Protein AF-A0A945ZQQ1-F1 (afdb_monomer)

Structure (mmCIF, N/CA/C/O backbone):
data_AF-A0A945ZQQ1-F1
#
_entry.id   AF-A0A945ZQQ1-F1
#
loop_
_atom_site.group_PDB
_atom_site.id
_atom_site.type_symbol
_atom_site.label_atom_id
_atom_site.label_alt_id
_atom_site.label_comp_id
_atom_site.label_asym_id
_atom_site.label_entity_id
_atom_site.label_seq_id
_atom_site.pdbx_PDB_ins_code
_atom_site.Cartn_x
_atom_site.Cartn_y
_atom_site.Cartn_z
_atom_site.occupancy
_atom_site.B_iso_or_equiv
_atom_site.auth_seq_id
_atom_site.auth_comp_id
_atom_site.auth_asym_id
_atom_site.auth_atom_id
_atom_site.pdbx_PDB_model_num
ATOM 1 N N . MET A 1 1 ? -19.705 9.529 16.928 1.00 69.12 1 MET A N 1
ATOM 2 C CA . MET A 1 1 ? -18.939 8.270 17.058 1.00 69.12 1 MET A CA 1
ATOM 3 C C . MET A 1 1 ? -18.733 7.704 15.665 1.00 69.12 1 MET A C 1
ATOM 5 O O . MET A 1 1 ? -19.724 7.528 14.967 1.00 69.12 1 MET A O 1
ATOM 9 N N . ILE A 1 2 ? -17.488 7.480 15.237 1.00 73.81 2 ILE A N 1
ATOM 10 C CA . ILE A 1 2 ? -17.211 6.868 13.931 1.00 73.81 2 ILE A CA 1
ATOM 11 C C . ILE A 1 2 ? -17.280 5.348 14.109 1.00 73.81 2 ILE A C 1
ATOM 13 O O . ILE A 1 2 ? -16.567 4.808 14.961 1.00 73.81 2 ILE A O 1
ATOM 17 N N . PRO A 1 3 ? -18.118 4.628 13.347 1.00 85.62 3 PRO A N 1
ATOM 18 C CA . PRO A 1 3 ? -18.161 3.180 13.456 1.00 85.62 3 PRO A CA 1
ATOM 19 C C . PRO A 1 3 ? -16.885 2.540 12.894 1.00 85.62 3 PRO A C 1
ATOM 21 O O . PRO A 1 3 ? -16.401 2.915 11.825 1.00 85.62 3 PRO A O 1
ATOM 24 N N . VAL A 1 4 ? -16.394 1.496 13.562 1.00 89.12 4 VAL A N 1
ATOM 25 C CA . VAL A 1 4 ? -15.182 0.743 13.177 1.00 89.12 4 VAL A CA 1
ATOM 26 C C . VAL A 1 4 ? -15.211 0.285 11.718 1.00 89.12 4 VAL A C 1
ATOM 28 O O . VAL A 1 4 ? -14.192 0.292 11.033 1.00 89.12 4 VAL A O 1
ATOM 31 N N . HIS A 1 5 ? -16.386 -0.084 11.204 1.00 88.69 5 HIS A N 1
ATOM 32 C CA . HIS A 1 5 ? -16.520 -0.552 9.829 1.00 88.69 5 HIS A CA 1
ATOM 33 C C . HIS A 1 5 ? -16.280 0.549 8.780 1.00 88.69 5 HIS A C 1
ATOM 35 O O . HIS A 1 5 ? -15.870 0.216 7.668 1.00 88.69 5 HIS A O 1
ATOM 41 N N . HIS A 1 6 ? -16.490 1.832 9.109 1.00 91.88 6 HIS A N 1
ATOM 42 C CA . HIS A 1 6 ? -16.116 2.946 8.229 1.00 91.88 6 HIS A CA 1
ATOM 43 C C . HIS A 1 6 ? -14.598 3.090 8.152 1.00 91.88 6 HIS A C 1
ATOM 45 O O . HIS A 1 6 ? -14.056 3.190 7.057 1.00 91.88 6 HIS A O 1
ATOM 51 N N . ILE A 1 7 ? -13.910 3.004 9.292 1.00 93.62 7 ILE A N 1
ATOM 52 C CA . ILE A 1 7 ? -12.443 3.049 9.351 1.00 93.62 7 ILE A CA 1
ATOM 53 C C . ILE A 1 7 ? -11.841 1.861 8.607 1.00 93.62 7 ILE A C 1
ATOM 55 O O . ILE A 1 7 ? -10.970 2.030 7.762 1.00 93.62 7 ILE A O 1
ATOM 59 N N . ARG A 1 8 ? -12.391 0.660 8.813 1.00 94.12 8 ARG A N 1
ATOM 60 C CA . ARG A 1 8 ? -12.009 -0.531 8.047 1.00 94.12 8 ARG A CA 1
ATOM 61 C C . ARG A 1 8 ? -12.136 -0.308 6.537 1.00 94.12 8 ARG A C 1
ATOM 63 O O . ARG A 1 8 ? -11.240 -0.684 5.789 1.00 94.12 8 ARG A O 1
ATOM 70 N N . ARG A 1 9 ? -13.248 0.284 6.085 1.00 96.12 9 ARG A N 1
ATOM 71 C CA . ARG A 1 9 ? -13.478 0.603 4.667 1.00 96.12 9 ARG A CA 1
ATOM 72 C C . ARG A 1 9 ? -12.477 1.628 4.135 1.00 96.12 9 ARG A C 1
ATOM 74 O O . ARG A 1 9 ? -11.961 1.415 3.045 1.00 96.12 9 ARG A O 1
ATOM 81 N N . ALA A 1 10 ? -12.189 2.682 4.897 1.00 96.81 10 ALA A N 1
ATOM 82 C CA . ALA A 1 10 ? -11.203 3.694 4.525 1.00 96.81 10 ALA A CA 1
ATOM 83 C C . ALA A 1 10 ? -9.805 3.080 4.358 1.00 96.81 10 ALA A C 1
ATOM 85 O O . ALA A 1 10 ? -9.204 3.218 3.298 1.00 96.81 10 ALA A O 1
ATOM 86 N N . ILE A 1 11 ? -9.353 2.291 5.340 1.00 97.44 11 ILE A N 1
ATOM 87 C CA . ILE A 1 11 ? -8.061 1.595 5.272 1.00 97.44 11 ILE A CA 1
ATOM 88 C C . ILE A 1 11 ? -7.993 0.689 4.035 1.00 97.44 11 ILE A C 1
ATOM 90 O O . ILE A 1 11 ? -7.017 0.732 3.295 1.00 97.44 11 ILE A O 1
ATOM 94 N N . HIS A 1 12 ? -9.039 -0.091 3.745 1.00 98.06 12 HIS A N 1
ATOM 95 C CA . HIS A 1 12 ? -9.067 -0.888 2.515 1.00 98.06 12 HIS A CA 1
ATOM 96 C C . HIS A 1 12 ? -8.962 -0.036 1.244 1.00 98.06 12 HIS A C 1
ATOM 98 O O . HIS A 1 12 ? -8.254 -0.436 0.324 1.00 98.06 12 HIS A O 1
ATOM 104 N N . ALA A 1 13 ? -9.640 1.112 1.184 1.00 98.25 13 ALA A N 1
ATOM 105 C CA . ALA A 1 13 ? -9.603 1.992 0.019 1.00 98.25 13 ALA A CA 1
ATOM 106 C C . ALA A 1 13 ? -8.195 2.555 -0.236 1.00 98.25 13 ALA A C 1
ATOM 108 O O . ALA A 1 13 ? -7.729 2.512 -1.373 1.00 98.25 13 ALA A O 1
ATOM 109 N N . PHE A 1 14 ? -7.486 2.983 0.814 1.00 98.31 14 PHE A N 1
ATOM 110 C CA . PHE A 1 14 ? -6.112 3.484 0.703 1.00 98.31 14 PHE A CA 1
ATOM 111 C C . PHE A 1 14 ? -5.171 2.455 0.058 1.00 98.31 14 PHE A C 1
ATOM 113 O O . PHE A 1 14 ? -4.451 2.746 -0.896 1.00 98.31 14 PHE A O 1
ATOM 120 N N . TYR A 1 15 ? -5.214 1.210 0.535 1.00 98.50 15 TYR A N 1
ATOM 121 C CA . TYR A 1 15 ? -4.352 0.142 0.021 1.00 98.50 15 TYR A CA 1
ATOM 122 C C . TYR A 1 15 ? -4.823 -0.441 -1.321 1.00 98.50 15 TYR A C 1
ATOM 124 O O . TYR A 1 15 ? -4.007 -0.968 -2.086 1.00 98.50 15 TYR A O 1
ATOM 132 N N . ALA A 1 16 ? -6.112 -0.315 -1.649 1.00 98.44 16 ALA A N 1
ATOM 133 C CA . ALA A 1 16 ? -6.621 -0.639 -2.978 1.00 98.44 16 ALA A CA 1
ATOM 134 C C . ALA A 1 16 ? -6.034 0.304 -4.040 1.00 98.44 16 ALA A C 1
ATOM 136 O O . ALA A 1 16 ? -5.622 -0.167 -5.098 1.00 98.44 16 ALA A O 1
ATOM 137 N N . GLU A 1 17 ? -5.904 1.603 -3.742 1.00 98.44 17 GLU A N 1
ATOM 138 C CA . GLU A 1 17 ? -5.270 2.556 -4.661 1.00 98.44 17 GLU A CA 1
ATOM 139 C C . GLU A 1 17 ? -3.797 2.209 -4.921 1.00 98.44 17 GLU A C 1
ATOM 141 O O . GLU A 1 17 ? -3.363 2.188 -6.073 1.00 98.44 17 GLU A O 1
ATOM 146 N N . VAL A 1 18 ? -3.034 1.854 -3.879 1.00 98.62 18 VAL A N 1
ATOM 147 C CA . VAL A 1 18 ? -1.637 1.400 -4.030 1.00 98.62 18 VAL A CA 1
ATOM 148 C C . VAL A 1 18 ? -1.551 0.191 -4.967 1.00 98.62 18 VAL A C 1
ATOM 150 O O . VAL A 1 18 ? -0.674 0.128 -5.834 1.00 98.62 18 VAL A O 1
ATOM 153 N N . THR A 1 19 ? -2.481 -0.755 -4.821 1.00 98.44 19 THR A N 1
ATOM 154 C CA . THR A 1 19 ? -2.535 -1.967 -5.647 1.00 98.44 19 THR A CA 1
ATOM 155 C C . THR A 1 19 ? -2.828 -1.639 -7.108 1.00 98.44 19 THR A C 1
ATOM 157 O O . THR A 1 19 ? -2.102 -2.090 -7.995 1.00 98.44 19 THR A O 1
ATOM 160 N N . GLU A 1 20 ? -3.838 -0.807 -7.358 1.00 98.56 20 GLU A N 1
ATOM 161 C CA . GLU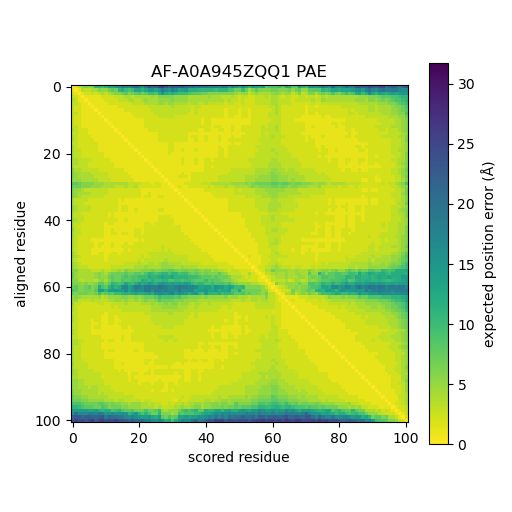 A 1 20 ? -4.228 -0.374 -8.703 1.00 98.56 20 GLU A CA 1
ATOM 162 C C . GLU A 1 20 ? -3.079 0.360 -9.412 1.00 98.56 20 GLU A C 1
ATOM 164 O O . GLU A 1 20 ? -2.707 0.021 -10.536 1.00 98.56 20 GLU A O 1
ATOM 169 N N . ARG A 1 21 ? -2.433 1.319 -8.737 1.00 98.38 21 ARG A N 1
ATOM 170 C CA . ARG A 1 21 ? -1.294 2.067 -9.298 1.00 98.38 21 ARG A CA 1
ATOM 171 C C . ARG A 1 21 ? -0.094 1.172 -9.596 1.00 98.38 21 ARG A C 1
ATOM 173 O O . ARG A 1 21 ? 0.573 1.355 -10.614 1.00 98.38 21 ARG A O 1
ATOM 180 N N . SER A 1 22 ? 0.163 0.187 -8.740 1.00 98.50 22 SER A N 1
ATOM 181 C CA . SER A 1 22 ? 1.220 -0.802 -8.967 1.00 98.50 22 SER A CA 1
ATOM 182 C C . SER A 1 22 ? 0.926 -1.662 -10.195 1.00 98.50 22 SER A C 1
ATOM 184 O O . SER A 1 22 ? 1.805 -1.858 -11.034 1.00 98.50 22 SER A O 1
ATOM 186 N N . LEU A 1 23 ? -0.315 -2.131 -10.348 1.00 98.06 23 LEU A N 1
ATOM 187 C CA . LEU A 1 23 ? -0.730 -2.902 -11.517 1.00 98.06 23 LEU A CA 1
ATOM 188 C C . LEU A 1 23 ? -0.579 -2.084 -12.808 1.00 98.06 23 LEU A C 1
ATOM 190 O O . LEU A 1 23 ? -0.019 -2.577 -13.786 1.00 98.06 23 LEU A O 1
ATOM 194 N N . GLN A 1 24 ? -1.001 -0.818 -12.794 1.00 98.19 24 GLN A N 1
ATOM 195 C CA . GLN A 1 24 ? -0.838 0.095 -13.928 1.00 98.19 24 GLN A CA 1
ATOM 196 C C . GLN A 1 24 ? 0.636 0.277 -14.321 1.00 98.19 24 GLN A C 1
ATOM 198 O O . GLN A 1 24 ? 0.957 0.216 -15.510 1.00 98.19 24 GLN A O 1
ATOM 203 N N . LEU A 1 25 ? 1.540 0.452 -13.346 1.00 98.19 25 LEU A N 1
ATOM 204 C CA . LEU A 1 25 ? 2.985 0.529 -13.593 1.00 98.19 25 LEU A CA 1
ATOM 205 C C . LEU A 1 25 ? 3.502 -0.760 -14.250 1.00 98.19 25 LEU A C 1
ATOM 207 O O . LEU A 1 25 ? 4.164 -0.689 -15.283 1.00 98.19 25 LEU A O 1
ATOM 211 N N . ALA A 1 26 ? 3.159 -1.926 -13.693 1.00 97.94 26 ALA A N 1
ATOM 212 C CA . ALA A 1 26 ? 3.607 -3.226 -14.197 1.00 97.94 26 ALA A CA 1
ATOM 213 C C . ALA A 1 26 ? 3.142 -3.507 -15.634 1.00 97.94 26 ALA A C 1
ATOM 215 O O . ALA A 1 26 ? 3.902 -4.053 -16.434 1.00 97.94 26 ALA A O 1
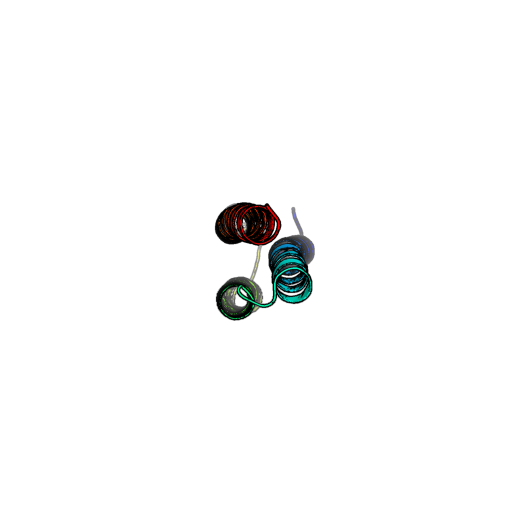ATOM 216 N N . LEU A 1 27 ? 1.900 -3.134 -15.960 1.00 97.19 27 LEU A N 1
ATOM 217 C CA . LEU A 1 27 ? 1.324 -3.324 -17.291 1.00 97.19 27 LEU A CA 1
ATOM 218 C C . LEU A 1 27 ? 1.910 -2.349 -18.317 1.00 97.19 27 LEU A C 1
ATOM 220 O O . LEU A 1 27 ? 2.168 -2.734 -19.455 1.00 97.19 27 LEU A O 1
ATOM 224 N N . ARG A 1 28 ? 2.119 -1.084 -17.929 1.00 97.00 28 ARG A N 1
ATOM 225 C CA . ARG A 1 28 ? 2.591 -0.036 -18.845 1.00 97.00 28 ARG A CA 1
ATOM 226 C C . ARG A 1 28 ? 4.105 -0.076 -19.065 1.00 97.00 28 ARG A C 1
ATOM 228 O O . ARG A 1 28 ? 4.556 0.300 -20.147 1.00 97.00 28 ARG A O 1
ATOM 235 N N . TYR A 1 29 ? 4.871 -0.535 -18.074 1.00 96.81 29 TYR A N 1
ATOM 236 C CA . TYR A 1 29 ? 6.333 -0.582 -18.106 1.00 96.81 29 TYR A CA 1
ATOM 237 C C . TYR A 1 29 ? 6.850 -1.928 -17.567 1.00 96.81 29 TYR A C 1
ATOM 239 O O . TYR A 1 29 ? 7.197 -2.035 -16.387 1.00 96.81 29 TYR A O 1
ATOM 247 N N . PRO A 1 30 ? 6.955 -2.967 -18.420 1.00 94.31 30 PRO A N 1
ATOM 248 C CA . PRO A 1 30 ? 7.343 -4.314 -17.991 1.00 94.31 30 PRO A CA 1
ATOM 249 C C . PRO A 1 30 ? 8.687 -4.394 -17.246 1.00 94.31 30 PRO A C 1
ATOM 251 O O . PRO A 1 30 ? 8.837 -5.231 -16.359 1.00 94.31 30 PRO A O 1
ATOM 254 N N . GLY A 1 31 ? 9.638 -3.496 -17.540 1.00 96.19 31 GLY A N 1
ATOM 255 C CA . GLY A 1 31 ? 10.921 -3.398 -16.827 1.00 96.19 31 GLY A CA 1
ATOM 256 C C . GLY A 1 31 ? 10.795 -3.037 -15.340 1.00 96.19 31 GLY A C 1
ATOM 257 O O . GLY A 1 31 ? 11.652 -3.404 -14.543 1.00 96.19 31 GLY A O 1
ATOM 258 N N . HIS A 1 32 ? 9.685 -2.412 -14.935 1.00 97.69 32 HIS A N 1
ATOM 259 C CA . HIS A 1 32 ? 9.412 -2.011 -13.548 1.00 97.69 32 HIS A CA 1
ATOM 260 C C . HIS A 1 32 ? 8.440 -2.965 -12.837 1.00 97.69 32 HIS A C 1
ATOM 262 O O . HIS A 1 32 ? 8.019 -2.716 -11.705 1.00 97.69 32 HIS A O 1
ATOM 268 N N . ARG A 1 33 ? 8.093 -4.096 -13.467 1.00 97.12 33 ARG A N 1
ATOM 269 C CA . ARG A 1 33 ? 7.150 -5.079 -12.918 1.00 97.12 33 ARG A CA 1
ATOM 270 C C . ARG A 1 33 ? 7.582 -5.623 -11.556 1.00 97.12 33 ARG A C 1
ATOM 272 O O . ARG A 1 33 ? 6.756 -5.725 -10.656 1.00 97.12 33 ARG A O 1
ATOM 279 N N . ILE A 1 34 ? 8.868 -5.930 -11.380 1.00 98.00 34 ILE A N 1
ATOM 280 C CA . ILE A 1 34 ? 9.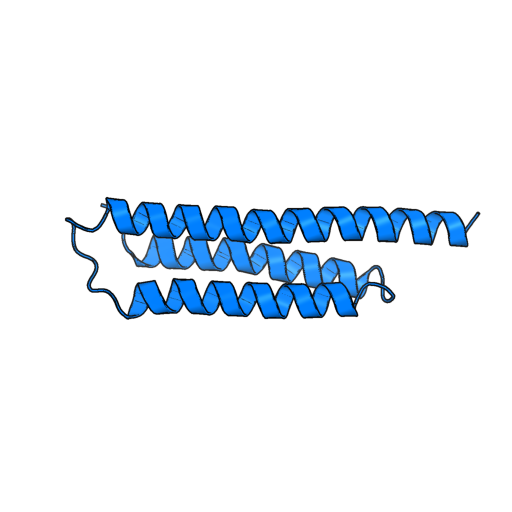394 -6.463 -10.111 1.00 98.00 34 ILE A CA 1
ATOM 281 C C . ILE A 1 34 ? 9.195 -5.454 -8.973 1.00 98.00 34 ILE A C 1
ATOM 283 O O . ILE A 1 34 ? 8.821 -5.834 -7.861 1.00 98.00 34 ILE A O 1
ATOM 287 N N . PHE A 1 35 ? 9.419 -4.165 -9.247 1.00 98.38 35 PHE A N 1
ATOM 288 C CA . PHE A 1 35 ? 9.172 -3.105 -8.276 1.00 98.38 35 PHE A CA 1
ATOM 289 C C . PHE A 1 35 ? 7.690 -3.056 -7.895 1.00 98.38 35 PHE A C 1
ATOM 291 O O . PHE A 1 35 ? 7.367 -3.138 -6.712 1.00 98.38 35 PHE A O 1
ATOM 298 N N . ALA A 1 36 ? 6.796 -3.014 -8.886 1.00 98.25 36 ALA A N 1
ATOM 299 C CA . ALA A 1 36 ? 5.354 -3.001 -8.662 1.00 98.25 36 ALA A CA 1
ATOM 300 C C . ALA A 1 36 ? 4.874 -4.198 -7.818 1.00 98.25 36 ALA A C 1
ATOM 302 O O . ALA A 1 36 ? 4.172 -4.015 -6.825 1.00 98.25 36 ALA A O 1
ATOM 303 N N . GLU A 1 37 ? 5.296 -5.420 -8.154 1.00 98.12 37 GLU A N 1
ATOM 304 C CA . GLU A 1 37 ? 4.930 -6.633 -7.409 1.00 98.12 37 GLU A CA 1
ATOM 305 C C . GLU A 1 37 ? 5.435 -6.600 -5.957 1.00 98.12 37 GLU A C 1
ATOM 307 O O . GLU A 1 37 ? 4.724 -6.997 -5.026 1.00 98.12 37 GLU A O 1
ATOM 312 N N . LYS A 1 38 ? 6.657 -6.098 -5.738 1.00 98.44 38 LYS A N 1
ATOM 313 C CA . LYS A 1 38 ? 7.223 -5.929 -4.394 1.00 98.44 38 LYS A CA 1
ATOM 314 C C . LYS A 1 38 ? 6.444 -4.892 -3.586 1.00 98.44 38 LYS A C 1
ATOM 316 O O . LYS A 1 38 ? 6.212 -5.117 -2.397 1.00 98.44 38 LYS A O 1
ATOM 321 N N . THR A 1 39 ? 6.031 -3.796 -4.215 1.00 98.31 39 THR A N 1
ATOM 322 C CA . THR A 1 39 ? 5.219 -2.750 -3.585 1.00 98.31 39 THR A CA 1
ATOM 323 C C . THR A 1 39 ? 3.863 -3.295 -3.150 1.00 98.31 39 THR A C 1
ATOM 325 O O . THR A 1 39 ? 3.528 -3.153 -1.977 1.00 98.31 39 THR A O 1
ATOM 328 N N . VAL A 1 40 ? 3.150 -4.027 -4.019 1.00 98.25 40 VAL A N 1
ATOM 329 C CA . VAL A 1 40 ? 1.868 -4.679 -3.671 1.00 98.25 40 VAL A CA 1
ATOM 330 C C . VAL A 1 40 ? 2.020 -5.635 -2.492 1.00 98.25 40 VAL A C 1
ATOM 332 O O . VAL A 1 40 ? 1.198 -5.644 -1.578 1.00 98.25 40 VAL A O 1
ATOM 335 N N . ARG A 1 41 ? 3.079 -6.453 -2.479 1.00 98.44 41 ARG A N 1
ATOM 336 C CA . ARG A 1 41 ? 3.314 -7.397 -1.378 1.00 98.44 41 ARG A CA 1
ATOM 337 C C . ARG A 1 41 ? 3.464 -6.668 -0.044 1.00 98.44 41 ARG A C 1
ATOM 339 O O . ARG A 1 41 ? 2.746 -6.975 0.904 1.00 98.44 41 ARG A O 1
ATOM 346 N N . LYS A 1 42 ? 4.349 -5.670 0.006 1.00 98.38 42 LYS A N 1
ATOM 347 C CA . LYS A 1 42 ? 4.600 -4.875 1.215 1.00 98.38 42 LYS A CA 1
ATOM 348 C C . LYS A 1 42 ? 3.368 -4.089 1.659 1.00 98.38 42 LYS A C 1
ATOM 350 O O . LYS A 1 42 ? 3.085 -4.007 2.853 1.00 98.38 42 LYS A O 1
ATOM 355 N N . SER A 1 43 ? 2.629 -3.511 0.714 1.00 98.00 43 SER A N 1
ATOM 356 C CA . SER A 1 43 ? 1.417 -2.757 1.022 1.00 98.00 43 SER A CA 1
ATOM 357 C C . SER A 1 43 ? 0.329 -3.679 1.579 1.00 98.00 43 SER A C 1
ATOM 359 O O . SER A 1 43 ? -0.332 -3.325 2.550 1.00 98.00 43 SER A O 1
ATOM 361 N N . ASN A 1 44 ? 0.197 -4.897 1.048 1.00 98.19 44 ASN A N 1
ATOM 362 C CA . ASN A 1 44 ? -0.748 -5.894 1.554 1.00 98.19 44 ASN A CA 1
ATOM 363 C C . ASN A 1 44 ? -0.369 -6.429 2.941 1.00 98.19 44 ASN A C 1
ATOM 365 O O . ASN A 1 44 ? -1.257 -6.644 3.764 1.00 98.19 44 ASN A O 1
ATOM 369 N N . GLU A 1 45 ? 0.922 -6.599 3.237 1.00 98.25 45 GLU A N 1
ATOM 370 C CA . GLU A 1 45 ? 1.396 -6.923 4.592 1.00 98.25 45 GLU A CA 1
ATOM 371 C C . GLU A 1 45 ? 1.008 -5.822 5.594 1.00 98.25 45 GLU A C 1
ATOM 373 O O . GLU A 1 45 ? 0.508 -6.114 6.684 1.00 98.25 45 GLU A O 1
ATOM 378 N N . ARG A 1 46 ? 1.157 -4.546 5.210 1.00 98.00 46 ARG A N 1
ATOM 379 C CA . ARG A 1 46 ? 0.729 -3.404 6.035 1.00 98.00 46 ARG A CA 1
ATOM 380 C C . ARG A 1 46 ? -0.785 -3.335 6.204 1.00 98.00 46 ARG A C 1
ATOM 382 O O . ARG A 1 46 ? -1.257 -3.186 7.328 1.00 98.00 46 ARG A O 1
ATOM 389 N N . LEU A 1 47 ? -1.552 -3.529 5.133 1.00 98.25 47 LEU A N 1
ATOM 390 C CA . LEU A 1 47 ? -3.007 -3.642 5.214 1.00 98.25 47 LEU A CA 1
ATOM 391 C C . LEU A 1 47 ? -3.417 -4.752 6.193 1.00 98.25 47 LEU A C 1
ATOM 393 O O . LEU A 1 47 ? -4.245 -4.523 7.074 1.00 98.25 47 LEU A O 1
ATOM 397 N N . ALA A 1 48 ? -2.824 -5.942 6.075 1.00 97.88 48 ALA A N 1
ATOM 398 C CA . ALA A 1 48 ? -3.115 -7.067 6.959 1.00 97.88 48 ALA A CA 1
ATOM 399 C C . ALA A 1 48 ? -2.828 -6.731 8.430 1.00 97.88 48 ALA A C 1
ATOM 401 O O . ALA A 1 48 ? -3.630 -7.087 9.294 1.00 97.88 48 ALA A O 1
ATOM 402 N N . HIS A 1 49 ? -1.748 -5.996 8.708 1.00 97.69 49 HIS A N 1
ATOM 403 C CA . HIS A 1 49 ? -1.445 -5.495 10.046 1.00 97.69 49 HIS A CA 1
ATOM 404 C C . HIS A 1 49 ? -2.568 -4.597 10.595 1.00 97.69 49 HIS A C 1
ATOM 406 O O . HIS A 1 49 ? -3.131 -4.907 11.647 1.00 97.69 49 HIS A O 1
ATOM 412 N N . TYR A 1 50 ? -2.965 -3.545 9.871 1.00 97.06 50 TYR A N 1
ATOM 413 C CA . TYR A 1 50 ? -4.022 -2.629 10.324 1.00 97.06 50 TYR A CA 1
ATOM 414 C C . TYR A 1 50 ? -5.378 -3.323 10.500 1.00 97.06 50 TYR A C 1
ATOM 416 O O . TYR A 1 50 ? -6.080 -3.104 11.489 1.00 97.06 50 TYR A O 1
ATOM 424 N N . ILE A 1 51 ? -5.744 -4.206 9.568 1.00 96.06 51 ILE A N 1
ATOM 425 C CA . ILE A 1 51 ? -6.975 -4.999 9.672 1.00 96.06 51 ILE A CA 1
ATOM 426 C C . ILE A 1 51 ? -6.904 -5.981 10.848 1.00 96.06 51 ILE A C 1
ATOM 428 O O . ILE A 1 51 ? -7.922 -6.217 11.500 1.00 96.06 51 ILE A O 1
ATOM 432 N N . GLY A 1 52 ? -5.724 -6.533 11.139 1.00 95.81 52 GLY A N 1
ATOM 433 C CA . GLY A 1 52 ? -5.471 -7.360 12.315 1.00 95.81 52 GLY A CA 1
ATOM 434 C C . GLY A 1 52 ? -5.777 -6.608 13.607 1.00 95.81 52 GLY A C 1
ATOM 435 O O . GLY A 1 52 ? -6.610 -7.071 14.383 1.00 95.81 52 GLY A O 1
ATOM 436 N N . VAL A 1 53 ? -5.209 -5.408 13.770 1.00 94.56 53 VAL A N 1
ATOM 437 C CA . VAL A 1 53 ? -5.467 -4.528 14.926 1.00 94.56 53 VAL A CA 1
ATOM 438 C C . VAL A 1 53 ? -6.961 -4.217 15.063 1.00 94.56 53 VAL A C 1
ATOM 440 O O . VAL A 1 53 ? -7.532 -4.346 16.145 1.00 94.56 53 VAL A O 1
ATOM 443 N N . LEU A 1 54 ? -7.637 -3.883 13.957 1.00 92.38 54 LEU A N 1
ATOM 444 C CA . LEU A 1 54 ? -9.079 -3.618 13.974 1.00 92.38 54 LEU A CA 1
ATOM 445 C C . LEU A 1 54 ? -9.913 -4.818 14.443 1.00 92.38 54 LEU A C 1
ATOM 447 O O . LEU A 1 54 ? -10.961 -4.610 15.051 1.00 92.38 54 LEU A O 1
ATOM 451 N N . LYS A 1 55 ? -9.487 -6.051 14.151 1.00 90.94 55 LYS A N 1
ATOM 452 C CA . LYS A 1 55 ? -10.206 -7.275 14.539 1.00 90.94 55 LYS A CA 1
ATOM 453 C C . LYS A 1 55 ? -9.894 -7.732 15.964 1.00 90.94 55 LYS A C 1
ATOM 455 O O . LYS A 1 55 ? -10.754 -8.347 16.582 1.00 90.94 55 LYS A O 1
ATOM 460 N N . SER A 1 56 ? -8.686 -7.473 16.464 1.00 90.38 56 SER A N 1
ATOM 461 C CA . SER A 1 56 ? -8.240 -7.934 17.785 1.00 90.38 56 SER A CA 1
ATOM 462 C C . SER A 1 56 ? -8.679 -7.036 18.941 1.00 90.38 56 SER A C 1
ATOM 464 O O . SER A 1 56 ? -8.610 -7.453 20.094 1.00 90.38 56 SER A O 1
ATOM 466 N N . THR A 1 57 ? -9.103 -5.805 18.657 1.00 87.31 57 THR A N 1
ATOM 467 C CA . THR A 1 57 ? -9.428 -4.806 19.680 1.00 87.31 57 THR A CA 1
ATOM 468 C C . THR A 1 57 ? -10.937 -4.656 19.856 1.00 87.31 57 THR A C 1
ATOM 470 O O . THR A 1 57 ? -11.681 -4.528 18.884 1.00 87.31 57 THR A O 1
ATOM 473 N N . ASN A 1 58 ? -11.398 -4.616 21.110 1.00 86.06 58 ASN A N 1
ATOM 474 C CA . ASN A 1 58 ? -12.777 -4.251 21.421 1.00 86.06 58 ASN A CA 1
ATOM 475 C C . ASN A 1 58 ? -12.918 -2.721 21.385 1.00 86.06 58 ASN A C 1
ATOM 477 O O . ASN A 1 58 ? -12.465 -2.011 22.284 1.00 86.06 58 ASN A O 1
ATOM 481 N N . TRP A 1 59 ? -13.479 -2.197 20.300 1.00 86.69 59 TRP A N 1
ATOM 482 C CA . TRP A 1 59 ? -13.580 -0.758 20.070 1.00 86.69 59 TRP A CA 1
ATOM 483 C C . TRP A 1 59 ? -14.807 -0.173 20.766 1.00 86.69 59 TRP A C 1
ATOM 485 O O . TRP A 1 59 ? -15.935 -0.333 20.303 1.00 86.69 59 TRP A O 1
ATOM 495 N N . THR A 1 60 ? -14.573 0.548 21.858 1.00 83.69 60 THR A N 1
ATOM 496 C CA . THR A 1 60 ? -15.596 1.297 22.596 1.00 83.69 60 THR A CA 1
ATOM 497 C C . THR A 1 60 ? -15.532 2.793 22.260 1.00 83.69 60 THR A C 1
ATOM 499 O O . THR A 1 60 ? -14.669 3.256 21.504 1.00 83.69 60 THR A O 1
ATOM 502 N N . TH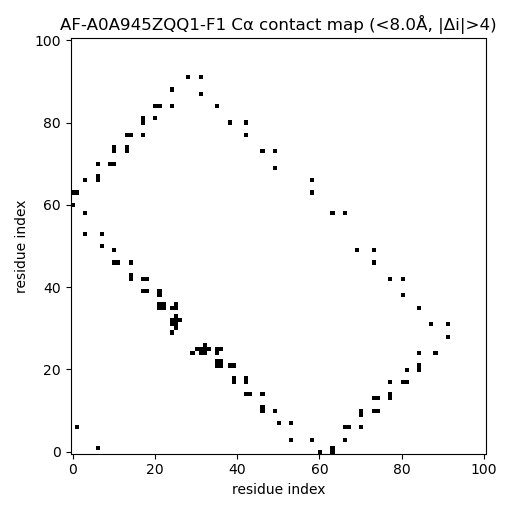R A 1 61 ? -16.454 3.581 22.813 1.00 73.81 61 THR A N 1
ATOM 503 C CA . THR A 1 61 ? -16.473 5.050 22.702 1.00 73.81 61 THR A CA 1
ATOM 504 C C . THR A 1 61 ? -15.219 5.722 23.265 1.00 73.81 61 THR A C 1
ATOM 506 O O . THR A 1 61 ? -14.830 6.773 22.764 1.00 73.81 61 THR A O 1
ATOM 509 N N . GLU A 1 62 ? -14.554 5.107 24.241 1.00 74.06 62 GLU A N 1
ATOM 510 C CA . GLU A 1 62 ? -13.308 5.610 24.842 1.00 74.06 62 GLU A CA 1
ATOM 511 C C . GLU A 1 62 ? -12.108 5.475 23.887 1.00 74.06 62 GLU A C 1
ATOM 513 O O . GLU A 1 62 ? -11.179 6.277 23.922 1.00 74.06 62 GLU A O 1
ATOM 518 N N . ASN A 1 63 ? -12.176 4.535 22.938 1.00 83.44 63 ASN A N 1
ATOM 519 C CA . ASN A 1 63 ? -11.084 4.223 22.010 1.00 83.44 63 ASN A CA 1
ATOM 520 C C . ASN A 1 63 ? -11.147 5.031 20.701 1.00 83.44 63 ASN A C 1
ATOM 522 O O . ASN A 1 63 ? -10.417 4.739 19.753 1.00 83.44 63 ASN A O 1
ATOM 526 N N . GLN A 1 64 ? -12.028 6.033 20.604 1.00 85.94 64 GLN A N 1
ATOM 527 C CA . GLN A 1 64 ? -12.240 6.783 19.359 1.00 85.94 64 GLN A CA 1
ATOM 528 C C . GLN A 1 64 ? -10.989 7.548 18.907 1.00 85.94 64 GLN A C 1
ATOM 530 O O . GLN A 1 64 ? -10.703 7.572 17.711 1.00 85.94 64 GLN A O 1
ATOM 535 N N . GLY A 1 65 ? -10.216 8.118 19.839 1.00 89.19 65 GLY A N 1
ATOM 536 C CA . GLY A 1 65 ? -8.949 8.786 19.515 1.00 89.19 65 GLY A CA 1
ATOM 537 C C . GLY A 1 65 ? -7.931 7.821 18.901 1.00 89.19 65 GLY A C 1
ATOM 538 O O . GLY A 1 65 ? -7.360 8.104 17.849 1.00 89.19 65 GLY A O 1
ATOM 539 N N . THR A 1 66 ? -7.780 6.637 19.499 1.00 91.44 66 THR A N 1
ATOM 540 C CA . THR A 1 66 ? -6.907 5.564 19.000 1.00 91.44 66 THR A CA 1
ATOM 541 C C . THR A 1 66 ? -7.364 5.041 17.642 1.00 91.44 66 THR A C 1
ATOM 543 O O . THR A 1 66 ? -6.543 4.819 16.759 1.00 91.44 66 THR A O 1
ATOM 546 N N . LEU A 1 67 ? -8.674 4.885 17.439 1.00 91.38 67 LEU A N 1
ATOM 547 C CA . LEU A 1 67 ? -9.233 4.420 16.171 1.00 91.38 67 LEU A CA 1
ATOM 548 C C . LEU A 1 67 ? -8.983 5.426 15.034 1.00 91.38 67 LEU A C 1
ATOM 550 O O . LEU A 1 67 ? -8.659 5.032 13.914 1.00 91.38 67 LEU A O 1
ATOM 554 N N . GLN A 1 68 ? -9.108 6.724 15.319 1.00 92.25 68 GLN A N 1
ATOM 555 C CA . GLN A 1 68 ? -8.765 7.776 14.363 1.00 92.25 68 GLN A CA 1
ATOM 556 C C . GLN A 1 68 ? -7.265 7.809 14.069 1.00 92.25 68 GLN A C 1
ATOM 558 O O . GLN A 1 68 ? -6.889 7.983 12.912 1.00 92.25 68 GLN A O 1
ATOM 563 N N . GLN A 1 69 ? -6.420 7.621 15.087 1.00 94.69 69 GLN A N 1
ATOM 564 C CA . GLN A 1 69 ? -4.975 7.561 14.888 1.00 94.69 69 GLN A CA 1
ATOM 565 C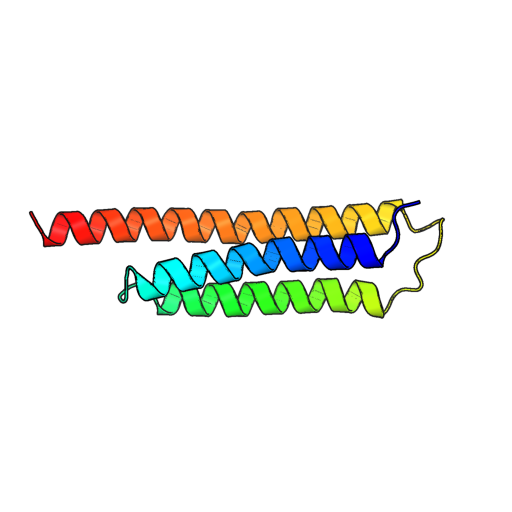 C . GLN A 1 69 ? -4.590 6.380 13.998 1.00 94.69 69 GLN A C 1
ATOM 567 O O . GLN A 1 69 ? -3.884 6.581 13.023 1.00 94.69 69 GLN A O 1
ATOM 572 N N . LEU A 1 70 ? -5.155 5.194 14.240 1.00 95.19 70 LEU A N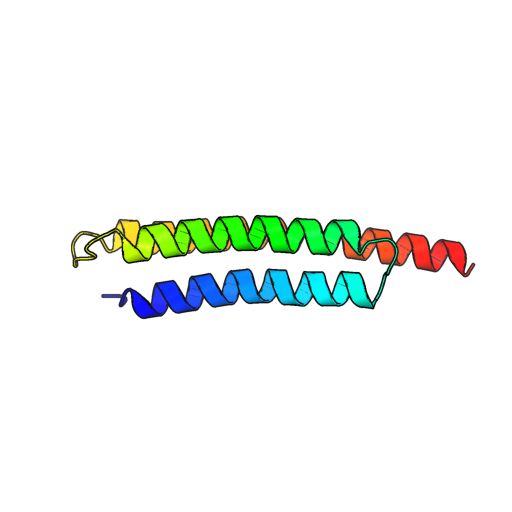 1
ATOM 573 C CA . LEU A 1 70 ? -4.926 4.016 13.400 1.00 95.19 70 LEU A CA 1
ATOM 574 C C . LEU A 1 70 ? -5.278 4.277 11.926 1.00 95.19 70 LEU A C 1
ATOM 576 O O . LEU A 1 70 ? -4.581 3.820 11.024 1.00 95.19 70 LEU A O 1
ATOM 580 N N . CYS A 1 71 ? -6.363 5.015 11.679 1.00 96.12 71 CYS A N 1
ATOM 581 C CA . CYS A 1 71 ? -6.757 5.405 10.329 1.00 96.12 71 CYS A CA 1
ATOM 582 C C . CYS A 1 71 ? -5.752 6.368 9.686 1.00 96.12 71 CYS A C 1
ATOM 584 O O . CYS A 1 71 ? -5.417 6.181 8.520 1.00 96.12 71 CYS A O 1
ATOM 586 N N . ARG A 1 72 ? -5.273 7.371 10.437 1.00 97.38 72 ARG A N 1
ATOM 587 C CA . ARG A 1 72 ? -4.250 8.320 9.967 1.00 97.38 72 ARG A CA 1
ATOM 588 C C . ARG A 1 72 ? -2.927 7.623 9.678 1.00 97.38 72 ARG A C 1
ATOM 590 O O . ARG A 1 72 ? -2.349 7.849 8.626 1.00 97.38 72 ARG A O 1
ATOM 597 N N . ASP A 1 73 ? -2.495 6.725 10.558 1.00 97.94 73 ASP A N 1
ATOM 598 C CA . ASP A 1 73 ? -1.261 5.959 10.369 1.00 97.94 73 ASP A CA 1
ATOM 599 C C . ASP A 1 73 ? -1.335 5.123 9.082 1.00 97.94 73 ASP A C 1
ATOM 601 O O . ASP A 1 73 ? -0.399 5.112 8.284 1.00 97.94 73 ASP A O 1
ATOM 605 N N . ALA A 1 74 ? -2.474 4.460 8.847 1.00 98.06 74 ALA A N 1
ATOM 606 C CA . ALA A 1 74 ? -2.709 3.687 7.630 1.00 98.06 74 ALA A CA 1
ATOM 607 C C . ALA A 1 74 ? -2.740 4.561 6.364 1.00 98.06 74 ALA A C 1
ATOM 609 O O . ALA A 1 74 ? -2.221 4.157 5.322 1.00 98.06 74 ALA A O 1
ATOM 610 N N . GLU A 1 75 ? -3.336 5.753 6.444 1.00 98.38 75 GLU A N 1
ATOM 611 C CA . GLU A 1 75 ? -3.336 6.733 5.356 1.00 98.38 75 GLU A CA 1
ATOM 612 C C . GLU A 1 75 ? -1.908 7.194 5.036 1.00 98.38 75 GLU A C 1
ATOM 614 O O . GLU A 1 75 ? -1.464 7.084 3.891 1.00 98.38 75 GLU A O 1
ATOM 619 N N . GLU A 1 76 ? -1.150 7.631 6.041 1.00 98.38 76 GLU A N 1
ATOM 620 C CA . GLU A 1 76 ? 0.229 8.095 5.880 1.00 98.38 76 GLU A CA 1
ATOM 621 C C . GLU A 1 76 ? 1.142 7.016 5.289 1.00 98.38 76 GLU A C 1
ATOM 623 O O . GLU A 1 76 ? 1.933 7.298 4.382 1.00 98.38 76 GLU A O 1
ATOM 628 N N . ASP A 1 77 ? 1.024 5.772 5.754 1.00 97.88 77 ASP A N 1
ATOM 629 C CA . ASP A 1 77 ? 1.790 4.656 5.203 1.00 97.88 77 ASP A CA 1
ATOM 630 C C . ASP A 1 77 ? 1.397 4.348 3.753 1.00 97.88 77 ASP A C 1
ATOM 632 O O . ASP A 1 77 ? 2.274 4.099 2.922 1.00 97.88 77 ASP A O 1
ATOM 636 N N . SER A 1 78 ? 0.109 4.423 3.404 1.00 98.25 78 SER A N 1
ATOM 637 C CA . SER A 1 78 ? -0.334 4.260 2.013 1.00 98.25 78 SER A CA 1
ATO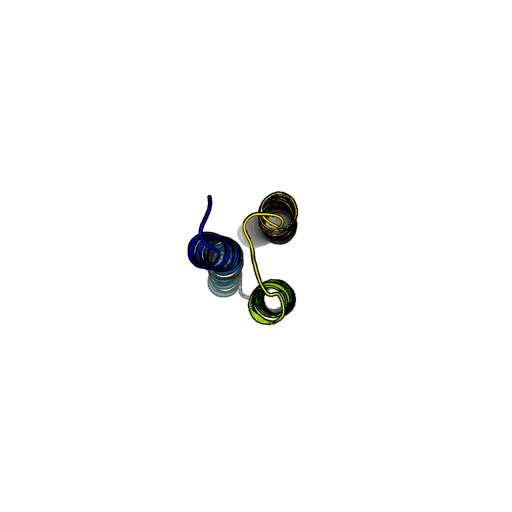M 638 C C . SER A 1 78 ? 0.241 5.344 1.091 1.00 98.25 78 SER A C 1
ATOM 640 O O . SER A 1 78 ? 0.723 5.041 -0.003 1.00 98.25 78 SER A O 1
ATOM 642 N N . ILE A 1 79 ? 0.299 6.596 1.560 1.00 98.56 79 ILE A N 1
ATOM 643 C CA . ILE A 1 79 ? 0.848 7.731 0.809 1.00 98.56 79 ILE A CA 1
ATOM 644 C C . ILE A 1 79 ? 2.340 7.532 0.529 1.00 98.56 79 ILE A C 1
ATOM 646 O O . ILE A 1 79 ? 2.808 7.896 -0.552 1.00 98.56 79 ILE A O 1
ATOM 6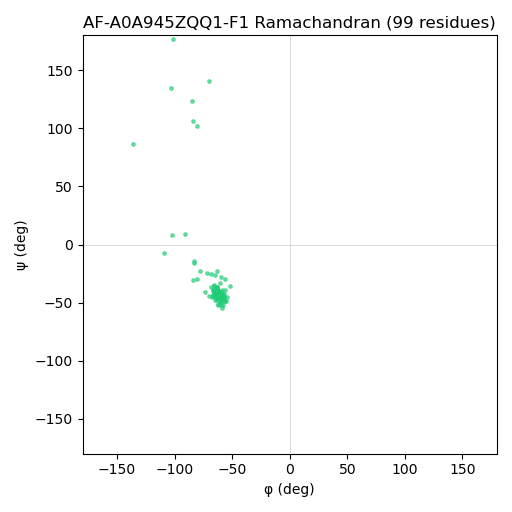50 N N . LYS A 1 80 ? 3.102 6.936 1.456 1.00 98.44 80 LYS A N 1
ATOM 651 C CA . LYS A 1 80 ? 4.520 6.608 1.217 1.00 98.44 80 LYS A CA 1
ATOM 652 C C . LYS A 1 80 ? 4.667 5.663 0.023 1.00 98.44 80 LYS A C 1
ATOM 654 O O . LYS A 1 80 ? 5.437 5.969 -0.885 1.00 98.44 80 LYS A O 1
ATOM 659 N N . PHE A 1 81 ? 3.863 4.599 -0.044 1.00 98.44 81 PHE A N 1
ATOM 660 C CA . PHE A 1 81 ? 3.860 3.698 -1.202 1.00 98.44 81 PHE A CA 1
ATOM 661 C C . PHE A 1 81 ? 3.452 4.409 -2.500 1.00 98.44 81 PHE A C 1
ATOM 663 O O . PHE A 1 81 ? 4.072 4.191 -3.540 1.00 98.44 81 PHE A O 1
ATOM 670 N N . LEU A 1 82 ? 2.447 5.291 -2.458 1.00 98.50 82 LEU A N 1
ATOM 671 C CA . LEU A 1 82 ? 2.027 6.060 -3.636 1.00 98.50 82 LEU A CA 1
ATOM 672 C C . LEU A 1 82 ? 3.128 7.001 -4.141 1.00 98.50 82 LEU A C 1
ATOM 674 O O . LEU A 1 82 ? 3.314 7.127 -5.351 1.00 98.50 82 LEU A O 1
ATOM 678 N N . ARG A 1 83 ? 3.892 7.630 -3.241 1.00 98.44 83 ARG A N 1
ATOM 679 C CA . ARG A 1 83 ? 5.041 8.474 -3.609 1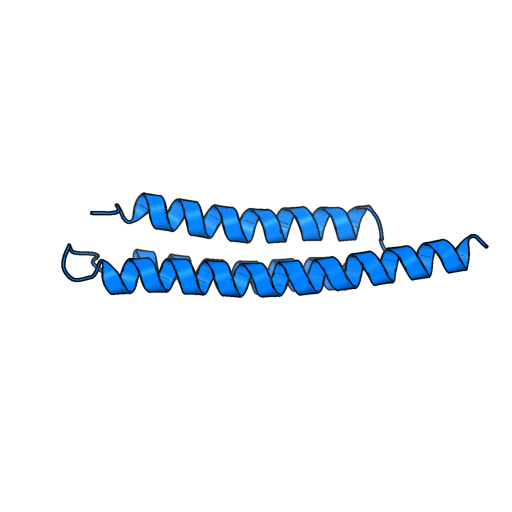.00 98.44 83 ARG A CA 1
ATOM 680 C C . ARG A 1 83 ? 6.158 7.661 -4.257 1.00 98.44 83 ARG A C 1
ATOM 682 O O . ARG A 1 83 ? 6.708 8.095 -5.266 1.00 98.44 83 ARG A O 1
ATOM 689 N N . GLU A 1 84 ? 6.463 6.486 -3.711 1.00 98.25 84 GLU A N 1
ATOM 690 C CA . GLU A 1 84 ? 7.433 5.555 -4.298 1.00 98.25 84 GLU A CA 1
ATOM 691 C C . GLU A 1 84 ? 7.002 5.120 -5.709 1.00 98.25 84 GLU A C 1
ATOM 693 O O . GLU A 1 84 ? 7.791 5.200 -6.650 1.00 98.25 84 GLU A O 1
ATOM 698 N N . LEU A 1 85 ? 5.728 4.754 -5.889 1.00 98.38 85 LEU A N 1
ATOM 699 C CA . LEU A 1 85 ? 5.162 4.421 -7.201 1.00 98.38 85 LEU A CA 1
ATOM 700 C C . LEU A 1 85 ? 5.229 5.595 -8.176 1.00 98.38 85 LEU A C 1
ATOM 702 O O . LEU A 1 85 ? 5.606 5.409 -9.329 1.00 98.38 85 LEU A O 1
ATOM 706 N N . GLN A 1 86 ? 4.891 6.805 -7.730 1.00 98.19 86 GLN A N 1
ATOM 707 C CA . GLN A 1 86 ? 4.951 7.996 -8.574 1.00 98.19 86 GLN A CA 1
ATOM 708 C C . GLN A 1 86 ? 6.381 8.282 -9.046 1.00 98.19 86 GLN A C 1
ATOM 710 O O . GLN A 1 86 ? 6.577 8.678 -10.196 1.00 98.19 86 GLN A O 1
ATOM 715 N N . HIS A 1 87 ? 7.374 8.099 -8.175 1.00 98.31 87 HIS A N 1
ATOM 716 C CA . HIS A 1 87 ? 8.776 8.248 -8.549 1.00 98.31 87 HIS A CA 1
ATOM 717 C C . HIS A 1 87 ? 9.186 7.204 -9.595 1.00 98.31 87 HIS A C 1
ATOM 719 O O . HIS A 1 87 ? 9.755 7.567 -10.623 1.00 98.31 87 HIS A O 1
ATOM 725 N N . GLU A 1 88 ? 8.820 5.937 -9.388 1.00 98.06 88 GLU A N 1
ATOM 726 C CA . GLU A 1 88 ? 9.158 4.865 -10.327 1.00 98.06 88 GLU A CA 1
ATOM 727 C C . GLU A 1 88 ? 8.465 5.046 -11.690 1.00 98.06 88 GLU A C 1
ATOM 729 O O . GLU A 1 88 ? 9.076 4.794 -12.724 1.00 98.06 88 GLU A O 1
ATOM 734 N N . VAL A 1 89 ? 7.229 5.561 -11.722 1.00 97.88 89 VAL A N 1
ATOM 735 C CA . VAL A 1 89 ? 6.543 5.926 -12.977 1.00 97.88 89 VAL A CA 1
ATOM 736 C C . VAL A 1 89 ? 7.321 6.995 -13.746 1.00 97.88 89 VAL A C 1
ATOM 738 O O . VAL A 1 89 ? 7.504 6.850 -14.952 1.00 97.88 89 VAL A O 1
ATOM 741 N N . LYS A 1 90 ? 7.799 8.052 -13.075 1.00 97.69 90 LYS A N 1
ATOM 742 C CA . LYS A 1 90 ? 8.587 9.113 -13.732 1.00 97.69 90 LYS A CA 1
ATOM 743 C C . LYS A 1 90 ? 9.873 8.555 -14.333 1.00 97.69 90 LYS A C 1
ATOM 745 O O . LYS A 1 90 ? 10.162 8.808 -15.497 1.00 97.69 90 LYS A O 1
ATOM 750 N N . LYS A 1 91 ? 10.583 7.730 -13.564 1.00 97.44 91 LYS A N 1
ATOM 751 C CA . LYS A 1 91 ? 11.783 7.030 -14.025 1.00 97.44 91 LYS A CA 1
ATOM 752 C C . LYS A 1 91 ? 11.490 6.161 -15.257 1.00 97.44 91 LYS A C 1
ATOM 754 O O . LYS A 1 91 ? 12.190 6.260 -16.259 1.00 97.44 91 LYS A O 1
ATOM 759 N N . ALA A 1 92 ? 10.412 5.380 -15.226 1.00 96.31 92 ALA A N 1
ATOM 760 C CA . ALA A 1 92 ? 10.001 4.539 -16.349 1.00 96.31 92 ALA A CA 1
ATOM 761 C C . ALA A 1 92 ? 9.640 5.349 -17.610 1.00 96.31 92 ALA A C 1
ATOM 763 O O . ALA A 1 92 ? 9.906 4.932 -18.740 1.00 96.31 92 ALA A O 1
ATOM 764 N N . GLU A 1 93 ? 9.028 6.525 -17.436 1.00 96.19 93 GLU A N 1
ATOM 765 C CA . GLU A 1 93 ? 8.736 7.456 -18.528 1.00 96.19 93 GLU A CA 1
ATOM 766 C C . GLU A 1 93 ? 10.008 8.037 -19.159 1.00 96.19 93 GLU A C 1
ATOM 768 O O . GLU A 1 93 ? 10.079 8.145 -20.385 1.00 96.19 93 GLU A O 1
ATOM 773 N N . GLU A 1 94 ? 11.009 8.377 -18.349 1.00 95.56 94 GLU A N 1
ATOM 774 C CA . GLU A 1 94 ? 12.308 8.890 -18.799 1.00 95.56 94 GLU A CA 1
ATOM 775 C C . GLU A 1 94 ? 13.117 7.825 -19.554 1.00 95.56 94 GLU A C 1
ATOM 777 O O . GLU A 1 94 ? 13.620 8.097 -20.651 1.00 95.56 94 GLU A O 1
ATOM 782 N N . GLU A 1 95 ? 13.174 6.597 -19.029 1.00 94.88 95 GLU A N 1
ATOM 783 C CA . GLU A 1 95 ? 13.828 5.456 -19.684 1.00 94.88 95 GLU A CA 1
ATOM 784 C C . GLU A 1 95 ? 13.191 5.162 -21.046 1.00 94.88 95 GLU A C 1
ATOM 786 O O . GLU A 1 95 ? 13.884 5.030 -22.057 1.00 94.88 95 GLU A O 1
ATOM 791 N N . ARG A 1 96 ? 11.853 5.141 -21.105 1.00 92.06 96 ARG A N 1
ATOM 792 C CA . ARG A 1 96 ? 11.126 4.915 -22.356 1.00 92.06 96 ARG A CA 1
ATOM 793 C C . ARG A 1 96 ? 11.398 6.007 -23.388 1.00 92.06 96 ARG A C 1
ATOM 795 O O . ARG A 1 96 ? 11.593 5.675 -24.550 1.00 92.06 96 ARG A O 1
ATOM 802 N N . ARG A 1 97 ? 11.400 7.287 -22.991 1.00 91.00 97 ARG A N 1
ATOM 803 C CA . ARG A 1 97 ? 11.692 8.411 -23.903 1.00 91.00 97 ARG A CA 1
ATOM 804 C C . ARG A 1 97 ? 13.095 8.296 -24.486 1.00 91.00 97 ARG A C 1
ATOM 806 O O . ARG A 1 97 ? 13.242 8.418 -25.697 1.00 91.00 97 ARG A O 1
ATOM 813 N N . SER A 1 98 ? 14.073 7.995 -23.635 1.00 88.56 98 SER A N 1
ATOM 814 C CA . SER A 1 98 ? 15.483 7.840 -24.014 1.00 88.56 98 SER A CA 1
ATOM 815 C C . SER A 1 98 ? 15.725 6.652 -24.952 1.00 88.56 98 SER A C 1
ATOM 817 O O . SER A 1 98 ? 16.672 6.676 -25.721 1.00 88.56 98 SER A O 1
ATOM 819 N N . ALA A 1 99 ? 14.870 5.625 -24.916 1.00 80.38 99 ALA A N 1
ATOM 820 C CA . ALA A 1 99 ? 14.943 4.472 -25.816 1.00 80.38 99 ALA A CA 1
ATOM 821 C C . ALA A 1 99 ? 14.287 4.703 -27.195 1.00 80.38 99 ALA A C 1
ATOM 823 O O . ALA A 1 99 ? 14.464 3.890 -28.100 1.00 80.38 99 ALA A O 1
ATOM 824 N N . THR A 1 100 ? 13.492 5.768 -27.348 1.00 75.31 100 THR A N 1
ATOM 825 C CA . THR A 1 100 ? 12.786 6.117 -28.601 1.00 75.31 100 THR A CA 1
ATOM 826 C C . THR A 1 100 ? 13.332 7.354 -29.316 1.00 75.31 100 THR A C 1
ATOM 828 O O . THR A 1 100 ? 12.850 7.655 -30.408 1.00 75.31 100 THR A O 1
ATOM 831 N N . GLY A 1 101 ? 14.272 8.081 -28.706 1.00 57.44 101 GLY A N 1
ATOM 832 C CA . GLY A 1 101 ? 14.989 9.206 -29.320 1.00 57.44 101 GLY A CA 1
ATOM 833 C C . GLY A 1 101 ? 16.351 8.773 -29.831 1.00 57.44 101 GLY A C 1
ATOM 834 O O . GLY A 1 101 ? 16.765 9.322 -30.873 1.00 57.44 101 GLY A O 1
#

Radius of gyration: 16.8 Å; Cα contacts (8 Å, |Δi|>4): 67; chains: 1; bounding box: 34×17×54 Å

pLDDT: mean 94.03, std 7.31, range [57.44, 98.62]

Mean predicted aligned error: 3.68 Å

Sequence (101 aa):
MIPVHHIRRAIHAFYAEVTERSLQLALRYPGHRIFAEKTVRKSNERLAHYIGVLKSTNWTTENQGTLQQLCRDAEEDSIKFLRELQHEVKKAEEERRSATG

Secondary structure (DSSP, 8-state):
---HHHHHHHHHHHHHHHHHHHHHHHHH-GGGHHHHHHHHHHHHHHHHHHHHHHHHS---GGGHHHHHHHHHHHHHHHHHHHHHHHHHHHHHHHHHHHHH-

Foldseek 3Di:
DDDLVVLLVLLVVLLVVLLVLLVVCCVVFVVCVVVSVVLNVVSVVVSCVLVVVSVVDDDDPVCVVVSVVSSVVSNVVSVVSVVVSVVVSVVSVVVVVVVVD

Solvent-accessible surface area (backbone atoms only — not comparable to full-atom values): 5616 Å² total; per-residue (Å²): 136,84,58,68,69,57,50,54,50,50,51,51,51,48,50,47,51,45,39,54,54,24,52,51,43,26,72,77,37,65,91,46,26,67,59,24,54,52,49,42,52,54,49,49,54,50,49,50,49,56,54,46,54,63,71,75,50,89,83,51,85,88,42,50,67,60,55,52,46,55,46,50,53,47,46,56,55,36,49,53,55,44,52,54,50,53,51,51,51,52,51,52,52,52,55,53,50,67,75,74,109

Nearest PDB structures (foldseek):
  7v08-assembly1_b  TM=5.773E-01  e=1.763E+00  Saccharomyces cerevisiae BY4741
  2lfd-assembly1_A  TM=4.124E-01  e=4.932E+00  Escherichia coli
  7rtv-assembly1_A  TM=3.467E-01  e=5.914E+00  Mus musculus